Protein AF-A0A328PC46-F1 (afdb_monomer)

Secondary structure (DSSP, 8-state):
-HHHHHHHHHHHHHHHHHHHHHHHHHHHHHHHHHHHHHHHHHHHHHHHHHHHHHHHHHHHHH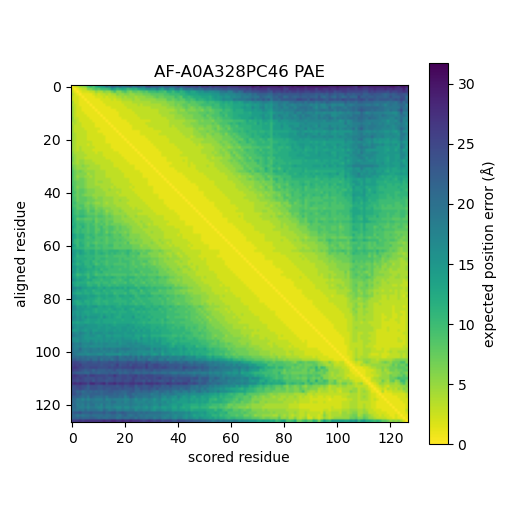HHHHHHHHHHHHHHHHHHHHHHHHHHHHHHHHHHHHHHHHHH--HHHHHTTPPPHHHHHHHHHH-

Radius of gyration: 49.33 Å; Cα contacts (8 Å, |Δi|>4): 16; chains: 1; bounding box: 85×18×140 Å

Solvent-accessible surface area (backbone atoms only — not comparable to full-atom values): 6969 Å² total; per-residue (Å²): 115,67,67,62,56,52,51,52,52,51,52,50,54,48,54,53,50,52,53,52,49,52,55,50,52,52,52,52,49,52,53,50,53,53,52,52,53,53,51,52,49,50,51,52,51,52,52,53,50,52,53,50,52,52,54,53,50,53,55,51,49,54,52,50,53,54,50,51,54,50,49,53,53,50,53,52,51,50,52,54,50,47,50,54,49,52,53,52,49,54,52,48,55,49,50,54,49,34,52,50,48,64,72,71,53,54,71,67,44,62,75,70,66,60,77,55,69,56,52,55,48,48,48,72,74,77,106

Foldseek 3Di:
DVVVVVVVVVVVVVVVVVVVVVVVVVVVVVVVVVVVVVVVVVVVVVVVVVVVVVVVVVVVVVVVVVVVVVVVVVVVVVVVVVVVVVVVVVLVVLVVVQVVCVVVDDPVCVVVVPHDPSVVVSVVPPD

pLDDT: mean 94.76, std 5.75, range [62.5, 98.56]

Structure (mmCIF, N/CA/C/O backbone):
data_AF-A0A328PC46-F1
#
_entry.id   AF-A0A328PC46-F1
#
loop_
_atom_site.group_PDB
_atom_site.id
_atom_site.type_symbol
_atom_site.label_atom_id
_atom_site.label_alt_id
_atom_site.label_comp_id
_atom_site.label_asym_id
_atom_site.label_entity_id
_atom_site.label_seq_id
_atom_site.pdbx_PDB_ins_code
_atom_site.Cartn_x
_atom_site.Cartn_y
_atom_site.Cartn_z
_atom_site.occupancy
_atom_site.B_iso_or_equiv
_atom_site.auth_seq_id
_atom_site.auth_comp_id
_atom_site.auth_asym_id
_atom_site.auth_atom_id
_atom_site.pdbx_PDB_model_num
ATOM 1 N N . MET A 1 1 ? -38.974 2.317 80.027 1.00 62.50 1 MET A N 1
ATOM 2 C CA . MET A 1 1 ? -39.397 3.283 78.983 1.00 62.50 1 MET A CA 1
ATOM 3 C C . MET A 1 1 ? -38.269 3.499 77.970 1.00 62.50 1 MET A C 1
ATOM 5 O O . MET A 1 1 ? -38.532 3.397 76.780 1.00 62.50 1 MET A O 1
ATOM 9 N N . GLU A 1 2 ? -37.018 3.632 78.426 1.00 78.00 2 GLU A N 1
ATOM 10 C CA . GLU A 1 2 ? -35.811 3.796 77.586 1.00 78.00 2 GLU A CA 1
ATOM 11 C C . GLU A 1 2 ? -35.556 2.685 76.549 1.00 78.00 2 GLU A C 1
ATOM 13 O O . GLU A 1 2 ? -35.167 2.971 75.421 1.00 78.00 2 GLU A O 1
ATOM 18 N N . GLU A 1 3 ? -35.795 1.412 76.878 1.00 85.50 3 GLU A N 1
ATOM 19 C CA . GLU A 1 3 ? -35.537 0.301 75.942 1.00 85.50 3 GLU A CA 1
ATOM 20 C C . GLU A 1 3 ? -36.437 0.350 74.699 1.00 85.50 3 GLU A C 1
ATOM 22 O O . GLU A 1 3 ? -35.982 0.063 73.592 1.00 85.50 3 GLU A O 1
ATOM 27 N N . LYS A 1 4 ? -37.699 0.779 74.855 1.00 90.12 4 LYS A N 1
ATOM 28 C CA . LYS A 1 4 ? -38.633 0.954 73.732 1.00 90.12 4 LYS A CA 1
ATOM 29 C C . LYS A 1 4 ? -38.195 2.086 72.803 1.00 90.12 4 LYS A C 1
ATOM 31 O O . LYS A 1 4 ? -38.238 1.910 71.589 1.00 90.12 4 LYS A O 1
ATOM 36 N N . GLU A 1 5 ? -37.738 3.211 73.349 1.00 91.44 5 GLU A N 1
ATOM 37 C CA . GLU A 1 5 ? -37.193 4.314 72.543 1.00 91.44 5 GLU A CA 1
ATOM 38 C C . GLU A 1 5 ? -35.916 3.908 71.806 1.00 91.44 5 GLU A C 1
ATOM 40 O O . GLU A 1 5 ? -35.721 4.272 70.647 1.00 91.44 5 GLU A O 1
ATOM 45 N N . LYS A 1 6 ? -35.054 3.115 72.451 1.00 92.94 6 LYS A N 1
ATOM 46 C CA . LYS A 1 6 ? -33.823 2.604 71.840 1.00 92.94 6 LYS A CA 1
ATOM 47 C C . LYS A 1 6 ? -34.124 1.645 70.684 1.00 92.94 6 LYS A C 1
ATOM 49 O O . LYS A 1 6 ? -33.495 1.748 69.634 1.00 92.94 6 LYS A O 1
ATOM 54 N N . ILE A 1 7 ? -35.122 0.771 70.842 1.00 94.38 7 ILE A N 1
ATOM 55 C CA . ILE A 1 7 ? -35.619 -0.106 69.770 1.00 94.38 7 ILE A CA 1
ATOM 56 C C . ILE A 1 7 ? -36.168 0.715 68.597 1.00 94.38 7 ILE A C 1
ATOM 58 O O . ILE A 1 7 ? -35.864 0.404 67.447 1.00 94.38 7 ILE A O 1
ATOM 62 N N . GLU A 1 8 ? -36.950 1.760 68.864 1.00 95.00 8 GLU A N 1
ATOM 63 C CA . GLU A 1 8 ? -37.543 2.579 67.801 1.00 95.00 8 GLU A CA 1
ATOM 64 C C . GLU A 1 8 ? -36.483 3.382 67.032 1.00 95.00 8 GLU A C 1
ATOM 66 O O . GLU A 1 8 ? -36.519 3.436 65.803 1.00 95.00 8 GLU A O 1
ATOM 71 N N . LYS A 1 9 ? -35.468 3.916 67.727 1.00 95.31 9 LYS A N 1
ATOM 72 C CA . LYS A 1 9 ? -34.301 4.543 67.082 1.00 95.31 9 LYS A CA 1
ATOM 73 C C . LYS A 1 9 ? -33.564 3.569 66.165 1.00 95.31 9 LYS A C 1
ATOM 75 O O . LYS A 1 9 ? -33.326 3.895 65.007 1.00 95.31 9 LYS A O 1
ATOM 80 N N . LEU A 1 10 ? -33.274 2.359 66.647 1.00 96.12 10 LEU A N 1
ATOM 81 C CA . LEU A 1 10 ? -32.604 1.330 65.845 1.00 96.12 10 LEU A CA 1
ATOM 82 C C . LEU A 1 10 ? -33.432 0.918 64.620 1.00 96.12 10 LEU A C 1
ATOM 84 O O . LEU A 1 10 ? -32.875 0.742 63.541 1.00 96.12 10 LEU A O 1
ATOM 88 N N . LYS A 1 11 ? -34.761 0.810 64.746 1.00 95.69 11 LYS A N 1
ATOM 89 C CA . LYS A 1 11 ? -35.646 0.544 63.599 1.00 95.69 11 LYS A CA 1
ATOM 90 C C . LYS A 1 11 ? -35.583 1.649 62.548 1.00 95.69 11 LYS A C 1
ATOM 92 O O . LYS A 1 11 ? -35.582 1.345 61.357 1.00 95.69 11 LYS A O 1
ATOM 97 N N . ASN A 1 12 ? -35.533 2.909 62.972 1.00 96.12 12 ASN A N 1
ATOM 98 C CA . ASN A 1 12 ? -35.415 4.036 62.051 1.00 96.12 12 ASN A CA 1
ATOM 99 C C . ASN A 1 12 ? -34.053 4.050 61.349 1.00 96.12 12 ASN A C 1
ATOM 101 O O . ASN A 1 12 ? -34.016 4.176 60.129 1.00 96.12 12 ASN A O 1
ATOM 105 N N . GLU A 1 13 ? -32.959 3.806 62.076 1.00 97.06 13 GLU A N 1
ATOM 106 C CA . GLU A 1 13 ? -31.627 3.670 61.471 1.00 97.06 13 GLU A CA 1
ATOM 107 C C . GLU A 1 13 ? -31.557 2.516 60.463 1.00 97.06 13 GLU A C 1
ATOM 109 O O . GLU A 1 13 ? -30.946 2.662 59.405 1.00 97.06 13 GLU A O 1
ATOM 114 N N . ILE A 1 14 ? -32.184 1.373 60.765 1.00 97.06 14 ILE A N 1
ATOM 115 C CA . ILE A 1 14 ? -32.272 0.241 59.831 1.00 97.06 14 ILE A CA 1
ATOM 116 C C . ILE A 1 14 ? -33.014 0.667 58.563 1.00 97.06 14 ILE A C 1
ATOM 118 O O . ILE A 1 14 ? -32.476 0.510 57.473 1.00 97.06 14 ILE A O 1
ATOM 122 N N . ARG A 1 15 ? -34.187 1.301 58.691 1.00 96.94 15 ARG A N 1
ATOM 123 C CA . ARG A 1 15 ? -34.961 1.784 57.533 1.00 96.94 15 ARG A CA 1
ATOM 124 C C . ARG A 1 15 ? -34.189 2.783 56.674 1.00 96.94 15 ARG A C 1
ATOM 126 O O . ARG A 1 15 ? -34.304 2.752 55.452 1.00 96.94 15 ARG A O 1
ATOM 133 N N . GLU A 1 16 ? -33.433 3.690 57.285 1.00 97.50 16 GLU A N 1
ATOM 134 C CA . GLU A 1 16 ? -32.594 4.641 56.549 1.00 97.50 16 GLU A CA 1
ATOM 135 C C . GLU A 1 16 ? -31.444 3.942 55.819 1.00 97.50 16 GLU A C 1
ATOM 137 O O . GLU A 1 16 ? -31.160 4.258 54.661 1.00 97.50 16 GLU A O 1
ATOM 142 N N . LYS A 1 17 ? -30.801 2.966 56.470 1.00 97.62 17 LYS A N 1
ATOM 143 C CA . LYS A 1 17 ? -29.749 2.155 55.850 1.00 97.62 17 LYS A CA 1
ATOM 144 C C . LYS A 1 17 ? -30.288 1.313 54.696 1.00 97.62 17 LYS A C 1
ATOM 146 O O . LYS A 1 17 ? -29.639 1.285 53.656 1.00 97.62 17 LYS A O 1
ATOM 151 N N . ASP A 1 18 ? -31.464 0.707 54.837 1.00 97.88 18 ASP A N 1
ATOM 152 C CA . ASP A 1 18 ? -32.102 -0.092 53.784 1.00 97.88 18 ASP A CA 1
ATOM 153 C C . ASP A 1 18 ? -32.399 0.759 52.543 1.00 97.88 18 ASP A C 1
ATOM 155 O O . ASP A 1 18 ? -31.986 0.402 51.441 1.00 97.88 18 ASP A O 1
ATOM 159 N N . LYS A 1 19 ? -32.982 1.954 52.721 1.00 97.50 19 LYS A N 1
ATOM 160 C CA . LYS A 1 19 ? -33.182 2.909 51.614 1.00 97.50 19 LYS A CA 1
ATOM 161 C C . LYS A 1 19 ? -31.872 3.260 50.914 1.00 97.50 19 LYS A C 1
ATOM 163 O O . LYS A 1 19 ? -31.799 3.312 49.690 1.00 97.50 19 LYS A O 1
ATOM 168 N N . LYS A 1 20 ? -30.808 3.480 51.688 1.00 97.94 20 LYS A N 1
ATOM 169 C CA . LYS A 1 20 ? -29.493 3.800 51.127 1.00 97.94 20 LYS A CA 1
ATOM 170 C C . LYS A 1 20 ? -28.884 2.621 50.369 1.00 97.94 20 LYS A C 1
ATOM 172 O O . LYS A 1 20 ? -28.200 2.834 49.370 1.00 97.94 20 LYS A O 1
ATOM 177 N N . ILE A 1 21 ? -29.129 1.391 50.819 1.00 98.06 21 ILE A N 1
ATOM 178 C CA . ILE A 1 21 ? -28.735 0.175 50.102 1.00 98.06 21 ILE A CA 1
ATOM 179 C C . ILE A 1 21 ? -29.477 0.090 48.765 1.00 98.06 21 ILE A C 1
ATOM 181 O O . ILE A 1 21 ? -28.824 -0.126 47.745 1.00 98.06 21 ILE A O 1
ATOM 185 N N . GLU A 1 22 ? -30.790 0.324 48.740 1.00 98.12 22 G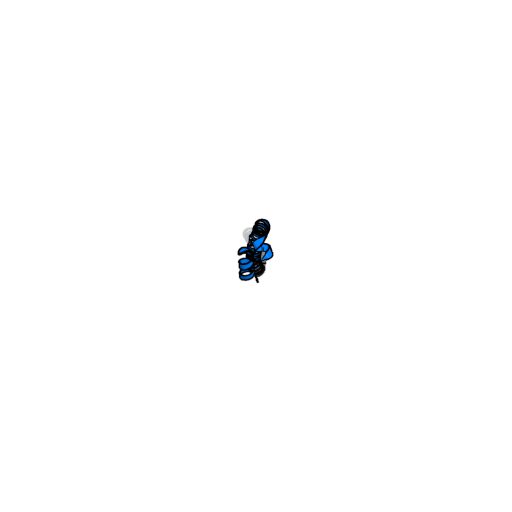LU A N 1
ATOM 186 C CA . GLU A 1 22 ? -31.592 0.328 47.506 1.00 98.12 22 GLU A CA 1
ATOM 187 C C . GLU A 1 22 ? -31.091 1.380 46.501 1.00 98.12 22 GLU A C 1
ATOM 189 O O . GLU A 1 22 ? -30.837 1.064 45.336 1.00 98.12 22 GLU A O 1
ATOM 194 N N . GLU A 1 23 ? -30.840 2.613 46.954 1.00 98.19 23 GLU A N 1
ATOM 195 C CA . GLU A 1 23 ? -30.276 3.677 46.111 1.00 98.19 23 GLU A CA 1
ATOM 196 C C . GLU A 1 23 ? -28.908 3.297 45.523 1.00 98.19 23 GLU A C 1
ATOM 198 O O . GLU A 1 23 ? -28.617 3.561 44.351 1.00 98.19 23 GLU A O 1
ATOM 203 N N . LEU A 1 24 ? -28.039 2.681 46.331 1.00 98.12 24 LEU A N 1
ATOM 204 C CA . LEU A 1 24 ? -26.725 2.228 45.877 1.00 98.12 24 LEU A CA 1
ATOM 205 C C . LEU A 1 24 ? -26.838 1.076 44.874 1.00 98.12 24 LEU A C 1
ATOM 207 O O . LEU A 1 24 ? -26.087 1.051 43.899 1.00 98.12 24 LEU A O 1
ATOM 211 N N . GLN A 1 25 ? -27.778 0.150 45.069 1.00 98.00 25 GLN A N 1
ATOM 212 C CA . GLN A 1 25 ? -28.041 -0.945 44.134 1.00 98.00 25 GLN A CA 1
ATOM 213 C C . GLN A 1 25 ? -28.554 -0.437 42.782 1.00 98.00 25 GLN A C 1
ATOM 215 O O . GLN A 1 25 ? -28.111 -0.929 41.738 1.00 98.00 25 GLN A O 1
ATOM 220 N N . MET A 1 26 ? -29.423 0.579 42.784 1.00 97.88 26 MET A N 1
ATOM 221 C CA . MET A 1 26 ? -29.869 1.243 41.557 1.00 97.88 26 MET A CA 1
ATOM 222 C C . MET A 1 26 ? -28.694 1.870 40.804 1.00 97.88 26 MET A C 1
ATOM 224 O O . MET A 1 26 ? -28.458 1.526 39.646 1.00 97.88 26 MET A O 1
ATOM 228 N N . LYS A 1 27 ? -27.884 2.699 41.478 1.00 98.12 27 LYS A N 1
ATOM 229 C CA . LYS A 1 27 ? -26.696 3.326 40.867 1.00 98.12 27 LYS A CA 1
ATOM 230 C C . LYS A 1 27 ? -25.712 2.293 40.324 1.00 98.12 27 LYS A C 1
ATOM 232 O O . LYS A 1 27 ? -25.137 2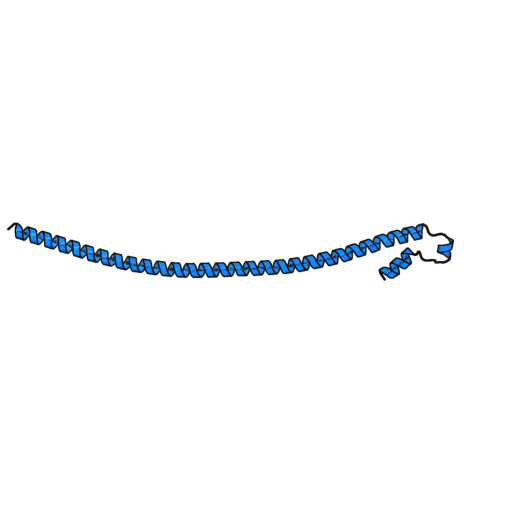.468 39.254 1.00 98.12 27 LYS A O 1
ATOM 237 N N . LEU A 1 28 ? -25.515 1.192 41.048 1.00 98.00 28 LEU A N 1
ATOM 238 C CA . LEU A 1 28 ? -24.633 0.111 40.615 1.00 98.00 28 LEU A CA 1
ATOM 239 C C . LEU A 1 28 ? -25.157 -0.586 39.352 1.00 98.00 28 LEU A C 1
ATOM 241 O O . LEU A 1 28 ? -24.362 -0.981 38.499 1.00 98.00 28 LEU A O 1
ATOM 245 N N . SER A 1 29 ? -26.476 -0.711 39.212 1.00 97.69 29 SER A N 1
ATOM 246 C CA . SER A 1 29 ? -27.112 -1.263 38.011 1.00 97.69 29 SER A CA 1
ATOM 247 C C . SER A 1 29 ? -26.970 -0.321 36.813 1.00 97.69 29 SER A C 1
ATOM 249 O O . SER A 1 29 ? -26.583 -0.767 35.734 1.00 97.69 29 SER A O 1
ATOM 251 N N . GLU A 1 30 ? -27.169 0.983 37.013 1.00 97.88 30 GLU A N 1
ATOM 252 C CA . GLU A 1 30 ? -26.939 2.006 35.982 1.00 97.88 30 GLU A CA 1
ATOM 253 C C . GLU A 1 30 ? -25.482 2.017 35.502 1.00 97.88 30 GLU A C 1
ATOM 255 O O . GLU A 1 30 ? -25.210 1.990 34.300 1.00 97.88 30 GLU A O 1
ATOM 260 N N . TYR A 1 31 ? -24.520 1.992 36.431 1.00 98.06 31 TYR A N 1
ATOM 261 C CA . TYR A 1 31 ? -23.101 1.965 36.075 1.00 98.06 31 TYR A CA 1
ATOM 262 C C . TYR A 1 31 ? -22.700 0.692 35.333 1.00 98.06 31 TYR A C 1
ATOM 264 O O . TYR A 1 31 ? -21.881 0.768 34.418 1.00 98.06 31 TYR A O 1
ATOM 272 N N . LYS A 1 32 ? -23.282 -0.465 35.673 1.00 97.81 32 LYS A N 1
ATOM 273 C CA . LYS A 1 32 ? -23.079 -1.699 34.900 1.00 97.81 32 LYS A CA 1
ATOM 274 C C . LYS A 1 32 ? -23.569 -1.543 33.461 1.00 97.81 32 LYS A C 1
ATOM 276 O O . LYS A 1 32 ? -22.802 -1.834 32.548 1.00 97.81 32 LYS A O 1
ATOM 281 N N . GLY A 1 33 ? -24.775 -1.004 33.263 1.00 98.06 33 GLY A N 1
ATOM 282 C CA . GLY A 1 33 ? -25.313 -0.738 31.925 1.00 98.06 33 GLY A CA 1
ATOM 283 C C . GLY A 1 33 ? -24.394 0.167 31.103 1.00 98.06 33 GLY A C 1
ATOM 284 O O . GLY A 1 33 ? -24.014 -0.173 29.984 1.00 98.06 33 GLY A O 1
ATOM 285 N N . ARG A 1 34 ? -23.919 1.263 31.704 1.00 98.06 34 ARG A N 1
ATOM 286 C CA . ARG A 1 34 ? -22.993 2.189 31.038 1.00 98.06 34 ARG A CA 1
ATOM 287 C C . ARG A 1 34 ? -21.643 1.551 30.698 1.00 98.06 34 ARG A C 1
ATOM 289 O O . ARG A 1 34 ? -21.055 1.865 29.667 1.00 98.06 34 ARG A O 1
ATOM 296 N N . ILE A 1 35 ? -21.131 0.659 31.548 1.00 98.25 35 ILE A N 1
ATOM 297 C CA . ILE A 1 35 ? -19.903 -0.098 31.260 1.00 98.25 35 ILE A CA 1
ATOM 298 C C . ILE A 1 35 ? -20.097 -0.999 30.038 1.00 98.25 35 ILE A C 1
ATOM 300 O O . ILE A 1 35 ? -19.194 -1.085 29.203 1.00 98.25 35 ILE A O 1
ATOM 304 N N . ASP A 1 36 ? -21.247 -1.658 29.920 1.00 98.25 36 ASP A N 1
ATOM 305 C CA . ASP A 1 36 ? -21.531 -2.537 28.788 1.00 98.25 36 ASP A CA 1
ATOM 306 C C . ASP A 1 36 ? -21.699 -1.746 27.482 1.00 98.25 36 ASP A C 1
ATOM 308 O O . ASP A 1 36 ? -21.112 -2.122 26.465 1.00 98.25 36 ASP A O 1
ATOM 312 N N . GLU A 1 37 ? -22.364 -0.589 27.519 1.00 98.31 37 GLU A N 1
ATOM 313 C CA . GLU A 1 37 ? -22.434 0.339 26.380 1.00 98.31 37 GLU A CA 1
ATOM 314 C C . GLU A 1 37 ? -21.041 0.789 25.917 1.00 98.31 37 GLU A C 1
ATOM 316 O O . GLU A 1 37 ? -20.704 0.673 24.736 1.00 98.31 37 GLU A O 1
ATOM 321 N N . LEU A 1 38 ? -20.191 1.229 26.852 1.00 98.50 38 LEU A N 1
ATOM 322 C CA . LEU A 1 38 ? -18.819 1.653 26.551 1.00 98.50 38 LEU A CA 1
ATOM 323 C C . LEU A 1 38 ? -17.969 0.508 25.984 1.00 98.50 38 LEU A C 1
ATOM 325 O O . LEU A 1 38 ? -17.115 0.727 25.119 1.00 98.50 38 LEU A O 1
ATOM 329 N N . ARG A 1 39 ? -18.181 -0.729 26.447 1.00 98.38 39 ARG A N 1
ATOM 330 C CA . ARG A 1 39 ? -17.502 -1.912 25.895 1.00 98.38 39 ARG A CA 1
ATOM 331 C C . ARG A 1 39 ? -17.908 -2.163 24.450 1.00 98.38 39 ARG A C 1
ATOM 333 O O . ARG A 1 39 ? -17.036 -2.450 23.627 1.00 98.38 39 ARG A O 1
ATOM 340 N N . GLU A 1 40 ? -19.192 -2.048 24.132 1.00 98.25 40 GLU A N 1
ATOM 341 C CA . GLU A 1 40 ? -19.682 -2.218 22.764 1.00 98.25 40 GLU A CA 1
ATOM 342 C C . GLU A 1 40 ? -19.216 -1.090 21.841 1.00 98.25 40 GLU A C 1
ATOM 344 O O . GLU A 1 40 ? -18.768 -1.352 20.720 1.00 98.25 40 GLU A O 1
ATOM 349 N N . GLU A 1 41 ? -19.212 0.154 22.317 1.00 98.38 41 GLU A N 1
ATOM 350 C CA . GLU A 1 41 ? -18.654 1.280 21.569 1.00 98.38 41 GLU A CA 1
ATOM 351 C C . GLU A 1 41 ? -17.161 1.071 21.278 1.00 98.38 41 GLU A C 1
ATOM 353 O O . GLU A 1 41 ? -16.732 1.184 20.126 1.00 98.38 41 GLU A O 1
ATOM 358 N N . LYS A 1 42 ? -16.378 0.651 22.280 1.00 98.31 42 LYS A N 1
ATOM 359 C CA . LYS A 1 42 ? -14.957 0.320 22.103 1.00 98.31 42 LYS A CA 1
ATOM 360 C C . LYS A 1 42 ? -14.750 -0.770 21.048 1.00 98.31 42 LYS A C 1
ATOM 362 O O . LYS A 1 42 ? -13.864 -0.639 20.204 1.00 98.31 42 LYS A O 1
ATOM 367 N N . LYS A 1 43 ? -15.558 -1.838 21.059 1.00 98.38 43 LYS A N 1
ATOM 368 C CA . LYS A 1 43 ? -15.488 -2.899 20.036 1.00 98.38 43 LYS A CA 1
ATOM 369 C C . LYS A 1 43 ? -15.772 -2.350 18.636 1.00 98.38 43 LYS A C 1
ATOM 371 O O . LYS A 1 43 ? -15.035 -2.665 17.702 1.00 98.38 43 LYS A O 1
ATOM 376 N N . ARG A 1 44 ? -16.805 -1.512 18.486 1.00 98.44 44 ARG A N 1
ATOM 377 C CA . ARG A 1 44 ? -17.157 -0.881 17.202 1.00 98.44 44 ARG A CA 1
ATOM 378 C C . ARG A 1 44 ? -16.043 0.031 16.696 1.00 98.44 44 ARG A C 1
ATOM 380 O O . 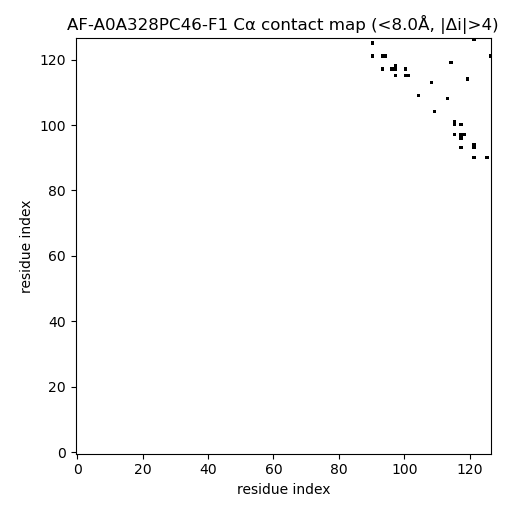ARG A 1 44 ? -15.689 -0.048 15.522 1.00 98.44 44 ARG A O 1
ATOM 387 N N . LEU A 1 45 ? -15.473 0.859 17.570 1.00 98.50 45 LEU A N 1
ATOM 388 C CA . LEU A 1 45 ? -14.363 1.748 17.227 1.00 98.50 45 LEU A CA 1
ATOM 389 C C . LEU A 1 45 ? -13.120 0.964 16.801 1.00 98.50 45 LEU A C 1
ATOM 391 O O . LEU A 1 45 ? -12.546 1.279 15.763 1.00 98.50 45 LEU A O 1
ATOM 395 N N . ASN A 1 46 ? -12.761 -0.101 17.522 1.00 98.31 46 ASN A N 1
ATOM 396 C CA . ASN A 1 46 ? -11.646 -0.971 17.140 1.00 98.31 46 ASN A CA 1
ATOM 397 C C . ASN A 1 46 ? -11.857 -1.615 15.765 1.00 98.31 46 ASN A C 1
ATOM 399 O O . ASN A 1 46 ? -10.928 -1.678 14.966 1.00 98.31 46 ASN A O 1
ATOM 403 N N . LYS A 1 47 ? -13.081 -2.060 15.454 1.00 98.25 47 LYS A N 1
ATOM 404 C CA . LYS A 1 47 ? -13.390 -2.617 14.132 1.00 98.25 47 LYS A CA 1
ATOM 405 C C . LYS A 1 47 ? -13.193 -1.577 13.023 1.00 98.25 47 LYS A C 1
ATOM 407 O O . LYS A 1 47 ? -12.527 -1.869 12.036 1.00 98.25 47 LYS A O 1
ATOM 412 N N . ARG A 1 48 ? -13.708 -0.357 13.215 1.00 98.19 48 ARG A N 1
ATOM 413 C CA . ARG A 1 48 ? -13.539 0.746 12.249 1.00 98.19 48 ARG A CA 1
ATOM 414 C C . ARG A 1 48 ? -12.074 1.144 12.089 1.00 98.19 48 ARG A C 1
ATOM 416 O O . ARG A 1 48 ? -11.647 1.426 10.977 1.00 98.19 48 ARG A O 1
ATOM 423 N N . LEU A 1 49 ? -11.305 1.154 13.178 1.00 98.19 49 LEU A N 1
ATOM 424 C CA . LEU A 1 49 ? -9.870 1.430 13.132 1.00 98.19 49 LEU A CA 1
ATOM 425 C C . LEU A 1 49 ? -9.148 0.409 12.246 1.00 98.19 49 LEU A C 1
ATOM 427 O O . LEU A 1 49 ? -8.441 0.807 11.326 1.00 98.19 49 LEU A O 1
ATOM 431 N N . ASN A 1 50 ? -9.408 -0.884 12.456 1.00 98.06 50 ASN A N 1
ATOM 432 C CA . ASN A 1 50 ? -8.823 -1.947 11.639 1.00 98.06 50 ASN A CA 1
ATOM 433 C C . ASN A 1 50 ? -9.221 -1.816 10.157 1.00 98.06 50 ASN A C 1
ATOM 435 O O . ASN A 1 50 ? -8.377 -1.958 9.277 1.00 98.06 50 ASN A O 1
ATOM 439 N N . GLU A 1 51 ? -10.489 -1.508 9.864 1.00 98.12 51 GLU A N 1
ATOM 440 C CA . GLU A 1 51 ? -10.961 -1.275 8.490 1.00 98.12 51 GLU A CA 1
ATOM 441 C C . GLU A 1 51 ? -10.221 -0.103 7.822 1.00 98.12 51 GLU A C 1
ATOM 443 O O . GLU A 1 51 ? -9.789 -0.210 6.671 1.00 98.12 51 GLU A O 1
ATOM 448 N N . PHE A 1 52 ? -10.016 1.003 8.545 1.00 98.31 52 PHE A N 1
ATOM 449 C CA . PHE A 1 52 ? -9.259 2.146 8.034 1.00 98.31 52 PHE A CA 1
ATOM 450 C C . PHE A 1 52 ? -7.776 1.838 7.828 1.00 98.31 52 PHE A C 1
ATOM 452 O O . PHE A 1 52 ? -7.185 2.323 6.862 1.00 98.31 52 PHE A O 1
ATOM 459 N N . GLU A 1 53 ? -7.163 1.043 8.704 1.00 98.06 53 GLU A N 1
ATOM 460 C CA . GLU A 1 53 ? -5.773 0.613 8.540 1.00 98.06 53 GLU A CA 1
ATOM 461 C C . GLU A 1 53 ? -5.592 -0.245 7.288 1.00 98.06 53 GLU A C 1
ATOM 463 O O . GLU A 1 53 ? -4.686 0.029 6.498 1.00 98.06 53 GLU A O 1
ATOM 468 N N . VAL A 1 54 ? -6.491 -1.206 7.054 1.00 98.00 54 VAL A N 1
ATOM 469 C CA . VAL A 1 54 ? -6.490 -2.034 5.838 1.00 98.00 54 VAL A CA 1
ATOM 470 C C . VAL A 1 54 ? -6.650 -1.162 4.593 1.00 98.00 54 VAL A C 1
ATOM 472 O O . VAL A 1 54 ? -5.811 -1.219 3.696 1.00 98.00 54 VAL A O 1
ATOM 475 N N . LEU A 1 55 ? -7.646 -0.270 4.565 1.00 98.31 55 LEU A N 1
ATOM 476 C CA . LEU A 1 55 ? -7.869 0.622 3.422 1.00 98.31 55 LEU A CA 1
ATOM 477 C C . LEU A 1 55 ? -6.653 1.518 3.140 1.00 98.31 55 LEU A C 1
ATOM 479 O O . LEU A 1 55 ? -6.279 1.750 1.988 1.00 98.31 55 LEU A O 1
ATOM 483 N N . ARG A 1 56 ? -6.012 2.029 4.195 1.00 97.88 56 ARG A N 1
ATOM 484 C CA . ARG A 1 56 ? -4.804 2.850 4.075 1.00 97.88 56 ARG A CA 1
ATOM 485 C C . ARG A 1 56 ? -3.637 2.053 3.493 1.00 97.88 56 ARG A C 1
ATOM 487 O O . ARG A 1 56 ? -2.877 2.610 2.699 1.00 97.88 56 ARG A O 1
ATOM 494 N N . LEU A 1 57 ? -3.466 0.795 3.898 1.00 98.06 57 LEU A N 1
ATOM 495 C CA . LEU A 1 57 ? -2.431 -0.085 3.353 1.00 98.06 57 LEU A CA 1
ATOM 496 C C . LEU A 1 57 ? -2.696 -0.408 1.880 1.00 98.06 57 LEU A C 1
ATOM 498 O O . LEU A 1 57 ? -1.775 -0.282 1.077 1.00 98.06 57 LEU A O 1
ATOM 502 N N . ASP A 1 58 ? -3.942 -0.693 1.507 1.00 98.25 58 ASP A N 1
ATOM 503 C CA . ASP A 1 58 ? -4.325 -0.966 0.117 1.00 98.25 58 ASP A CA 1
ATOM 504 C C . ASP A 1 58 ? -4.045 0.223 -0.811 1.00 98.25 58 ASP A C 1
ATOM 506 O O . ASP A 1 58 ? -3.503 0.057 -1.905 1.00 98.25 58 ASP A O 1
ATOM 510 N N . LEU A 1 59 ? -4.365 1.446 -0.375 1.00 97.94 59 LEU A N 1
ATOM 511 C CA . LEU A 1 59 ? -4.059 2.657 -1.145 1.00 97.94 59 LEU A CA 1
ATOM 512 C C . LEU A 1 59 ? -2.550 2.857 -1.321 1.00 97.94 59 LEU A C 1
ATOM 514 O O . LEU A 1 59 ? -2.091 3.200 -2.411 1.00 97.94 59 LEU A O 1
ATOM 518 N N . LYS A 1 60 ? -1.765 2.617 -0.265 1.00 98.25 60 LYS A N 1
ATOM 519 C CA . LYS A 1 60 ? -0.301 2.683 -0.350 1.00 98.25 60 LYS A CA 1
ATOM 520 C C . LYS A 1 60 ? 0.258 1.623 -1.297 1.00 98.25 60 LYS A C 1
ATOM 522 O O . LYS A 1 60 ? 1.141 1.949 -2.083 1.00 98.25 60 LYS A O 1
ATOM 527 N N . LEU A 1 61 ? -0.263 0.397 -1.249 1.00 98.31 61 LEU A N 1
ATOM 528 C CA . LEU A 1 61 ? 0.154 -0.694 -2.127 1.00 98.31 61 LEU A CA 1
ATOM 529 C C . LEU A 1 61 ? -0.100 -0.346 -3.598 1.00 98.31 61 LEU A C 1
ATOM 531 O O . LEU A 1 61 ? 0.808 -0.462 -4.416 1.00 98.31 61 LEU A O 1
ATOM 535 N N . LYS A 1 62 ? -1.298 0.161 -3.920 1.00 98.12 62 LYS A N 1
ATOM 536 C CA . LYS A 1 62 ? -1.636 0.614 -5.279 1.00 98.12 62 LYS A CA 1
ATOM 537 C C . LYS A 1 62 ? -0.695 1.711 -5.775 1.00 98.12 62 LYS A C 1
ATOM 539 O O . LYS A 1 62 ? -0.243 1.662 -6.916 1.00 98.12 62 LYS A O 1
ATOM 544 N N . ASN A 1 63 ? -0.370 2.679 -4.918 1.00 98.00 63 ASN A N 1
ATOM 545 C CA . ASN A 1 63 ? 0.572 3.741 -5.271 1.00 98.00 63 ASN A CA 1
ATOM 546 C C . ASN A 1 63 ? 1.979 3.188 -5.538 1.00 98.00 63 ASN A C 1
ATOM 548 O O . ASN A 1 63 ? 2.611 3.598 -6.506 1.00 98.00 63 ASN A O 1
ATOM 552 N N . ILE A 1 64 ? 2.456 2.247 -4.716 1.00 98.31 64 ILE A N 1
ATOM 553 C CA . ILE A 1 64 ? 3.758 1.593 -4.918 1.00 98.31 64 ILE A CA 1
ATOM 554 C C . ILE A 1 64 ? 3.782 0.852 -6.257 1.00 98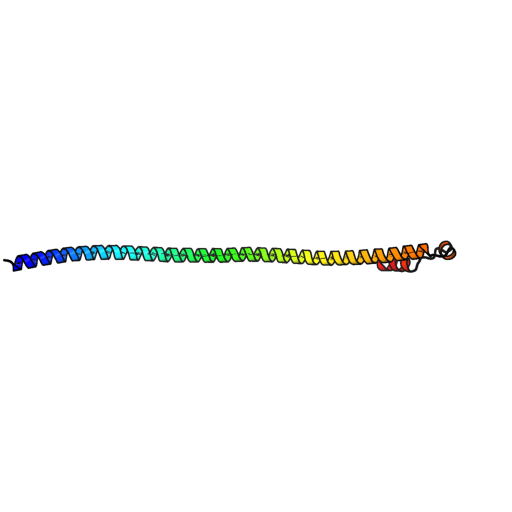.31 64 ILE A C 1
ATOM 556 O O . ILE A 1 64 ? 4.702 1.071 -7.037 1.00 98.31 64 ILE A O 1
ATOM 560 N N . GLN A 1 65 ? 2.753 0.059 -6.563 1.00 98.12 65 GLN A N 1
ATOM 561 C CA . GLN A 1 65 ? 2.657 -0.671 -7.833 1.00 98.12 65 GLN A CA 1
ATOM 562 C C . GLN A 1 65 ? 2.697 0.273 -9.043 1.00 98.12 65 GLN A C 1
ATOM 564 O O . GLN A 1 65 ? 3.457 0.051 -9.981 1.00 98.12 65 GLN A O 1
ATOM 569 N N . SER A 1 66 ? 1.944 1.378 -8.999 1.00 98.19 66 SER A N 1
ATOM 570 C CA . SER A 1 66 ? 1.966 2.377 -10.075 1.00 98.19 66 SER A CA 1
ATOM 571 C C . SER A 1 66 ? 3.347 3.017 -10.253 1.00 98.19 66 SER A C 1
ATOM 573 O O . SER A 1 66 ? 3.768 3.262 -11.384 1.00 98.19 66 SER A O 1
ATOM 575 N N . LEU A 1 67 ? 4.049 3.304 -9.153 1.00 98.50 67 LEU A N 1
ATOM 576 C CA . LEU A 1 67 ? 5.401 3.865 -9.196 1.00 98.50 67 LEU A CA 1
ATOM 577 C C . LEU A 1 67 ? 6.422 2.850 -9.726 1.00 98.50 67 LEU A C 1
ATOM 579 O O . LEU A 1 67 ? 7.330 3.227 -10.465 1.00 98.50 67 LEU A O 1
ATOM 583 N N . GLU A 1 68 ? 6.284 1.571 -9.378 1.00 98.38 68 GLU A N 1
ATOM 584 C CA . GLU A 1 68 ? 7.124 0.495 -9.911 1.00 98.38 68 GLU A CA 1
ATOM 585 C C . GLU A 1 68 ? 6.942 0.337 -11.424 1.00 98.38 68 GLU A C 1
ATOM 587 O O . GLU A 1 68 ? 7.934 0.277 -12.157 1.00 98.38 68 GLU A O 1
ATOM 592 N N . ASP A 1 69 ? 5.699 0.353 -11.907 1.00 98.38 69 ASP A N 1
ATOM 593 C CA . ASP A 1 69 ? 5.385 0.297 -13.336 1.00 98.38 69 ASP A CA 1
ATOM 594 C C . ASP A 1 69 ? 5.982 1.485 -14.099 1.00 98.38 69 ASP A C 1
ATOM 596 O O . ASP A 1 69 ? 6.601 1.315 -15.156 1.00 98.38 69 ASP A O 1
ATOM 600 N N . GLU A 1 70 ? 5.839 2.700 -13.564 1.00 98.44 70 GLU A N 1
ATOM 601 C CA . GLU A 1 70 ? 6.423 3.900 -14.161 1.00 98.44 70 GLU A CA 1
ATOM 602 C C . GLU A 1 70 ? 7.956 3.840 -14.171 1.00 98.44 70 GLU A C 1
ATOM 604 O O . GLU A 1 70 ? 8.581 4.098 -15.203 1.00 98.44 70 GLU A O 1
ATOM 609 N N . ASN A 1 71 ? 8.573 3.416 -13.068 1.00 98.38 71 ASN A N 1
ATOM 610 C CA . ASN A 1 71 ? 10.020 3.246 -12.973 1.00 98.38 71 ASN A CA 1
ATOM 611 C C . ASN A 1 71 ? 10.540 2.222 -13.995 1.00 98.38 71 ASN A C 1
ATOM 613 O O . ASN A 1 71 ? 11.541 2.470 -14.667 1.00 98.38 71 ASN A O 1
ATOM 617 N N . ASN A 1 72 ? 9.849 1.094 -14.169 1.00 98.31 72 ASN A N 1
ATOM 618 C CA . ASN A 1 72 ? 10.212 0.082 -15.161 1.00 98.31 72 ASN A CA 1
ATOM 619 C C . ASN A 1 72 ? 10.122 0.630 -16.592 1.00 98.31 72 ASN A C 1
ATOM 621 O O . ASN A 1 72 ? 11.038 0.423 -17.395 1.00 98.31 72 ASN A O 1
ATOM 625 N N . ARG A 1 73 ? 9.074 1.404 -16.902 1.00 98.56 73 ARG A N 1
ATOM 626 C CA . ARG A 1 73 ? 8.944 2.095 -18.196 1.00 98.56 73 ARG A CA 1
ATOM 627 C C . ARG A 1 73 ? 10.078 3.091 -18.423 1.00 98.56 73 ARG A C 1
ATOM 629 O O . ARG A 1 73 ? 10.656 3.118 -19.510 1.00 98.56 73 ARG A O 1
ATOM 636 N N . LEU A 1 74 ? 10.413 3.898 -17.418 1.00 98.56 74 LEU A N 1
ATOM 637 C CA . LEU A 1 74 ? 11.493 4.881 -17.509 1.00 98.56 74 LEU A CA 1
ATOM 638 C C . LEU A 1 74 ? 12.858 4.212 -17.682 1.00 98.56 74 LEU A C 1
ATOM 640 O O . LEU A 1 74 ? 13.619 4.631 -18.551 1.00 98.56 74 LEU A O 1
ATOM 644 N N . LYS A 1 75 ? 13.144 3.137 -16.938 1.00 98.50 75 LYS A N 1
ATOM 645 C CA . LYS A 1 75 ? 14.367 2.336 -17.109 1.00 98.50 75 LYS A CA 1
ATOM 646 C C . LYS A 1 75 ? 14.498 1.807 -18.531 1.00 98.50 75 LYS A C 1
ATOM 648 O O . LYS A 1 75 ? 15.542 1.988 -19.152 1.00 98.50 75 LYS A O 1
ATOM 653 N N . HIS A 1 76 ? 13.431 1.219 -19.070 1.00 98.38 76 HIS A N 1
ATOM 654 C CA . HIS A 1 76 ? 13.436 0.708 -20.438 1.00 98.38 76 HIS A CA 1
ATOM 655 C C . HIS A 1 76 ? 13.685 1.821 -21.468 1.00 98.38 76 HIS A C 1
ATOM 657 O O . HIS A 1 76 ? 14.527 1.683 -22.355 1.00 98.38 76 HIS A O 1
ATOM 663 N N . ARG A 1 77 ? 13.014 2.971 -21.318 1.00 98.38 77 ARG A N 1
ATOM 664 C CA . ARG A 1 77 ? 13.235 4.137 -22.187 1.00 98.38 77 ARG A CA 1
ATOM 665 C C . ARG A 1 77 ? 14.660 4.671 -22.087 1.00 98.38 77 ARG A C 1
ATOM 667 O O . ARG A 1 77 ? 15.232 5.034 -23.113 1.00 98.38 77 ARG A O 1
ATOM 674 N N . ALA A 1 78 ? 15.232 4.711 -20.886 1.00 98.38 78 ALA A N 1
ATOM 675 C CA . ALA A 1 78 ? 16.607 5.143 -20.670 1.00 98.38 78 ALA A CA 1
ATOM 676 C C . ALA A 1 78 ? 17.596 4.202 -21.370 1.00 98.38 78 ALA A C 1
ATOM 678 O O . ALA A 1 78 ? 18.524 4.673 -22.022 1.00 98.38 78 ALA A O 1
ATOM 679 N N . GLU A 1 79 ? 17.362 2.890 -21.310 1.00 98.44 79 GLU A N 1
ATOM 680 C CA . GLU A 1 79 ? 18.185 1.903 -22.010 1.00 98.44 79 GLU A CA 1
ATOM 681 C C . GLU A 1 79 ? 18.112 2.067 -23.535 1.00 98.44 79 GLU A C 1
ATOM 683 O O . GLU A 1 79 ? 19.149 2.110 -24.195 1.00 98.44 79 GLU A O 1
ATOM 688 N N . ILE A 1 80 ? 16.908 2.220 -24.099 1.00 98.31 80 ILE A N 1
ATOM 689 C CA . ILE A 1 80 ? 16.734 2.476 -25.539 1.00 98.31 80 ILE A CA 1
ATOM 690 C C . ILE A 1 80 ? 17.438 3.773 -25.940 1.00 98.31 80 ILE A C 1
ATOM 692 O O . ILE A 1 80 ? 18.192 3.798 -26.908 1.00 98.31 80 ILE A O 1
ATOM 696 N N . THR A 1 81 ? 17.218 4.847 -25.183 1.00 98.12 81 THR A N 1
ATOM 697 C CA . THR A 1 81 ? 17.815 6.157 -25.476 1.00 98.12 81 THR A CA 1
ATOM 698 C C . THR A 1 81 ? 19.336 6.091 -25.423 1.00 98.12 81 THR A C 1
ATOM 700 O O . THR A 1 81 ? 20.000 6.673 -26.275 1.00 98.12 81 THR A O 1
ATOM 703 N N . LYS A 1 82 ? 19.895 5.341 -24.466 1.00 98.44 82 LYS A N 1
ATOM 704 C CA . LYS A 1 82 ? 21.334 5.100 -24.384 1.00 98.44 82 LYS A CA 1
ATOM 705 C C . LYS A 1 82 ? 21.851 4.379 -25.630 1.00 98.44 82 LYS A C 1
ATOM 707 O O . LYS A 1 82 ? 22.810 4.856 -26.219 1.00 98.44 82 LYS A O 1
ATOM 712 N N . LYS A 1 83 ? 21.191 3.300 -26.069 1.00 98.00 83 LYS A 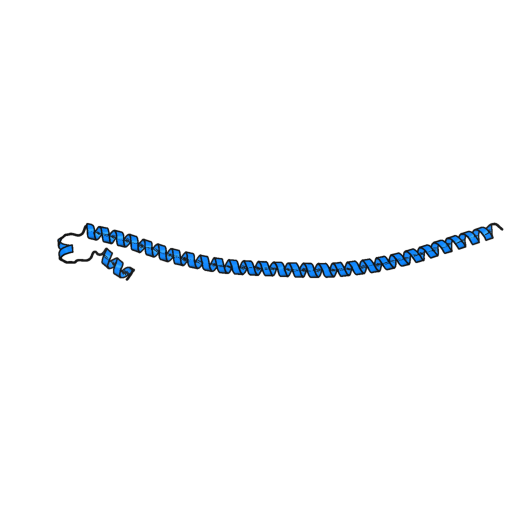N 1
ATOM 713 C CA . LYS A 1 83 ? 21.576 2.573 -27.295 1.00 98.00 83 LYS A CA 1
ATOM 714 C C . LYS A 1 83 ? 21.564 3.486 -28.521 1.00 98.00 83 LYS A C 1
ATOM 716 O O . LYS A 1 83 ? 22.539 3.521 -29.259 1.00 98.00 83 LYS A O 1
ATOM 721 N N . LEU A 1 84 ? 20.508 4.283 -28.688 1.00 97.75 84 LEU A N 1
ATOM 722 C CA . LEU A 1 84 ? 20.411 5.248 -29.788 1.00 97.75 84 LEU A CA 1
ATOM 723 C C . LEU A 1 84 ? 21.508 6.321 -29.725 1.00 97.75 84 LEU A C 1
ATOM 725 O O . LEU A 1 84 ? 22.033 6.725 -30.760 1.00 97.75 84 LEU A O 1
ATOM 729 N N . LEU A 1 85 ? 21.860 6.787 -28.523 1.00 98.12 85 LEU A N 1
ATOM 730 C CA . LEU A 1 85 ? 22.941 7.750 -28.330 1.00 98.12 85 LEU A CA 1
ATOM 731 C C . LEU A 1 85 ? 24.307 7.142 -28.668 1.00 98.12 85 LEU A C 1
ATOM 733 O O . LEU A 1 85 ? 25.114 7.803 -29.318 1.00 98.12 85 LEU A O 1
ATOM 737 N N . ASP A 1 86 ? 24.556 5.903 -28.247 1.00 97.56 86 ASP A N 1
ATOM 738 C CA . ASP A 1 86 ? 25.791 5.180 -28.550 1.00 97.56 86 ASP A CA 1
ATOM 739 C C . ASP A 1 86 ? 25.916 4.934 -30.068 1.00 97.56 86 ASP A C 1
ATOM 741 O O . ASP A 1 86 ? 26.959 5.227 -30.649 1.00 97.56 86 ASP A O 1
ATOM 745 N N . GLU A 1 87 ? 24.833 4.534 -30.747 1.00 96.62 87 GLU A N 1
ATOM 746 C CA . GLU A 1 87 ? 24.794 4.421 -32.215 1.00 96.62 87 GLU A CA 1
ATOM 747 C C . GLU A 1 87 ? 25.033 5.765 -32.919 1.00 96.62 87 GLU A C 1
ATOM 749 O O . GLU A 1 87 ? 25.720 5.828 -33.940 1.00 96.62 87 GLU A O 1
ATOM 754 N N . ALA A 1 88 ? 24.461 6.858 -32.404 1.00 97.00 88 ALA A N 1
ATOM 755 C CA . ALA A 1 88 ? 24.674 8.190 -32.963 1.00 97.00 88 ALA A CA 1
ATOM 756 C C . ALA A 1 88 ? 26.133 8.647 -32.804 1.00 97.00 88 ALA A C 1
ATOM 758 O O . ALA A 1 88 ? 26.683 9.235 -33.734 1.00 97.00 88 ALA A O 1
ATOM 759 N N . ARG A 1 89 ? 26.768 8.348 -31.663 1.00 97.56 89 ARG A N 1
ATOM 760 C CA . ARG A 1 89 ? 28.197 8.608 -31.433 1.00 97.56 89 ARG A CA 1
ATOM 761 C C . ARG A 1 89 ? 29.072 7.808 -32.392 1.00 97.56 89 ARG A C 1
ATOM 763 O O . ARG A 1 89 ? 29.902 8.413 -33.059 1.00 97.56 89 ARG A O 1
ATOM 770 N N . GLU A 1 90 ? 28.808 6.508 -32.551 1.00 95.75 90 GLU A N 1
ATOM 771 C CA . GLU A 1 90 ? 29.522 5.648 -33.511 1.00 95.75 90 GLU A CA 1
ATOM 772 C C . GLU A 1 90 ? 29.413 6.216 -34.940 1.00 95.75 90 GLU A C 1
ATOM 774 O O . GLU A 1 90 ? 30.407 6.339 -35.657 1.00 95.75 90 GLU A O 1
ATOM 779 N N . LYS A 1 91 ? 28.209 6.646 -35.350 1.00 95.88 91 LYS A N 1
ATOM 780 C CA . LYS A 1 91 ? 27.997 7.296 -36.654 1.00 95.88 91 LYS A CA 1
ATOM 781 C C . LYS A 1 91 ? 28.821 8.572 -36.810 1.00 95.88 91 LYS A C 1
ATOM 783 O O . LYS A 1 91 ? 29.364 8.789 -37.890 1.00 95.88 91 LYS A O 1
ATOM 788 N N . ILE A 1 92 ? 28.880 9.422 -35.783 1.00 96.69 92 ILE A N 1
ATOM 789 C CA . ILE A 1 92 ? 29.644 10.678 -35.821 1.00 96.69 92 ILE A CA 1
ATOM 790 C C . ILE A 1 92 ? 31.139 10.388 -35.960 1.00 96.69 92 ILE A C 1
ATOM 792 O O . ILE A 1 92 ? 31.765 10.950 -36.854 1.00 96.69 92 ILE A O 1
ATOM 796 N N . GLU A 1 93 ? 31.685 9.477 -35.153 1.00 96.19 93 GLU A N 1
ATOM 797 C CA . GLU A 1 93 ? 33.106 9.101 -35.196 1.00 96.19 93 GLU A CA 1
ATOM 798 C C . GLU A 1 93 ? 33.517 8.617 -36.594 1.00 96.19 93 GLU A C 1
ATOM 800 O O . GLU A 1 93 ? 34.482 9.114 -37.176 1.00 96.19 93 GLU A O 1
ATOM 805 N N . ILE A 1 94 ? 32.726 7.727 -37.197 1.00 94.94 94 ILE A N 1
ATOM 806 C CA . ILE A 1 94 ? 33.013 7.205 -38.540 1.00 94.94 94 ILE A CA 1
ATOM 807 C C . ILE A 1 94 ? 32.872 8.298 -39.609 1.00 94.94 94 ILE A C 1
ATOM 809 O O . ILE A 1 94 ? 33.663 8.354 -40.550 1.00 94.94 94 ILE A O 1
ATOM 813 N N . LEU A 1 95 ? 31.890 9.199 -39.489 1.00 95.31 95 LEU A N 1
ATOM 814 C CA . LEU A 1 95 ? 31.758 10.333 -40.410 1.00 95.31 95 LEU A CA 1
ATOM 815 C C . LEU A 1 95 ? 32.954 11.294 -40.312 1.00 95.31 95 LEU A C 1
ATOM 817 O O . LEU A 1 95 ? 33.407 11.803 -41.340 1.00 95.31 95 LEU A O 1
ATOM 821 N N . GLU A 1 96 ? 33.495 11.525 -39.115 1.00 96.12 96 GLU A N 1
ATOM 822 C CA . GLU A 1 96 ? 34.717 12.314 -38.930 1.00 96.12 96 GLU A CA 1
ATOM 823 C C . GLU A 1 96 ? 35.930 11.661 -39.604 1.00 96.12 96 GLU A C 1
ATOM 825 O O . GLU A 1 96 ? 36.723 12.360 -40.245 1.00 96.12 96 GLU A O 1
ATOM 830 N N . GLU A 1 97 ? 36.069 10.336 -39.510 1.00 94.94 97 GLU A N 1
ATOM 831 C CA . GLU A 1 97 ? 37.108 9.581 -40.220 1.00 94.94 97 GLU A CA 1
ATOM 832 C C . GLU A 1 97 ? 36.949 9.675 -41.740 1.00 94.94 97 GLU A C 1
ATOM 834 O O . GLU A 1 97 ? 37.910 10.009 -42.433 1.00 94.94 97 GLU A O 1
ATOM 839 N N . ILE A 1 98 ? 35.729 9.512 -42.259 1.00 93.62 98 ILE A N 1
ATOM 840 C CA . ILE A 1 98 ? 35.427 9.685 -43.688 1.00 93.62 98 ILE A CA 1
ATOM 841 C C . ILE A 1 98 ? 35.860 11.074 -44.173 1.00 93.62 98 ILE A C 1
ATOM 843 O O . ILE A 1 98 ? 36.482 11.207 -45.231 1.00 93.62 98 ILE A O 1
ATOM 847 N N . ILE A 1 99 ? 35.561 12.127 -43.405 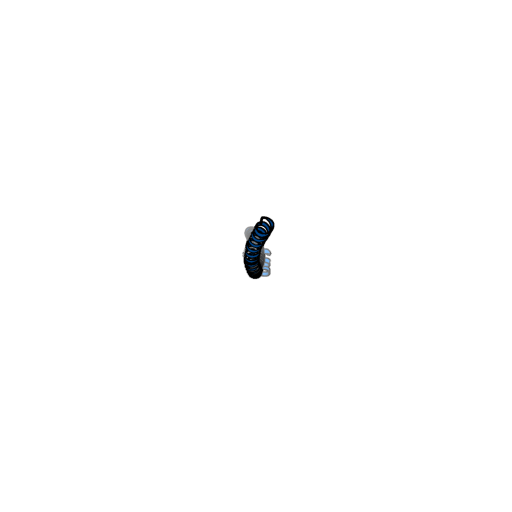1.00 92.88 99 ILE A N 1
ATOM 848 C CA . ILE A 1 99 ? 35.972 13.497 -43.743 1.00 92.88 99 ILE A CA 1
ATOM 849 C C . ILE A 1 99 ? 37.502 13.613 -43.781 1.00 92.88 99 ILE A C 1
ATOM 851 O O . ILE A 1 99 ? 38.036 14.262 -44.686 1.00 92.88 99 ILE A O 1
ATOM 855 N N . LYS A 1 100 ? 38.219 13.009 -42.823 1.00 93.31 100 LYS A N 1
ATOM 856 C CA . LYS A 1 100 ? 39.693 13.000 -42.806 1.00 93.31 100 LYS A CA 1
ATOM 857 C C . LYS A 1 100 ? 40.259 12.266 -44.022 1.00 93.31 100 LYS A C 1
ATOM 859 O O . LYS A 1 100 ? 41.148 12.807 -44.680 1.00 93.31 100 LYS A O 1
ATOM 864 N N . ASP A 1 101 ? 39.712 11.106 -44.369 1.00 91.06 101 ASP A N 1
ATOM 865 C CA . ASP A 1 101 ? 40.145 10.325 -45.529 1.00 91.06 101 ASP A CA 1
ATOM 866 C C . ASP A 1 101 ? 39.952 11.095 -46.833 1.00 91.06 101 ASP A C 1
ATOM 868 O O . ASP A 1 101 ? 40.882 11.210 -47.631 1.00 91.06 101 ASP A O 1
ATOM 872 N N . PHE A 1 102 ? 38.782 11.710 -47.032 1.00 89.00 102 PHE A N 1
ATOM 873 C CA . PHE A 1 102 ? 38.529 12.536 -48.213 1.00 89.00 102 PHE A CA 1
ATOM 874 C C . PHE A 1 102 ? 39.460 13.753 -48.295 1.00 89.00 102 PHE A C 1
ATOM 876 O O . PHE A 1 102 ? 39.930 14.100 -49.387 1.00 89.00 102 PHE A O 1
ATOM 883 N N . LYS A 1 103 ? 39.765 14.397 -47.158 1.00 89.31 103 LYS A N 1
ATOM 884 C CA . LYS A 1 103 ? 40.734 15.506 -47.098 1.00 89.31 103 LYS A CA 1
ATOM 885 C C . LYS A 1 103 ? 42.135 15.056 -47.516 1.00 89.31 103 LYS A C 1
ATOM 887 O O . LYS A 1 103 ? 42.784 15.775 -48.273 1.00 89.31 103 LYS A O 1
ATOM 892 N N . ASN A 1 104 ? 42.554 13.867 -47.090 1.00 88.44 104 ASN A N 1
ATOM 893 C CA . ASN A 1 104 ? 43.887 13.315 -47.346 1.00 88.44 104 ASN A CA 1
ATOM 894 C C . ASN A 1 104 ? 43.989 12.492 -48.649 1.00 88.44 104 ASN A C 1
ATOM 896 O O . ASN A 1 104 ? 45.062 11.989 -48.985 1.00 88.44 104 ASN A O 1
ATOM 900 N N . GLN A 1 105 ? 42.892 12.349 -49.397 1.00 87.75 105 GLN A N 1
ATOM 901 C CA . GLN A 1 105 ? 42.827 11.530 -50.607 1.00 87.75 105 GLN A CA 1
ATOM 902 C C . GLN A 1 105 ? 43.688 12.090 -51.751 1.00 87.75 105 GLN A C 1
ATOM 904 O O . GLN A 1 105 ? 43.620 13.278 -52.085 1.00 87.75 105 GLN A O 1
ATOM 909 N N . LYS A 1 106 ? 44.454 11.214 -52.416 1.00 89.19 106 LYS A N 1
ATOM 910 C CA . LYS A 1 106 ? 45.303 11.581 -53.559 1.00 89.19 106 LYS A CA 1
ATOM 911 C C . LYS A 1 106 ? 44.459 11.970 -54.781 1.00 89.19 106 LYS A C 1
ATOM 913 O O . LYS A 1 106 ? 43.382 11.428 -55.018 1.00 89.19 106 LYS A O 1
ATOM 918 N N . LEU A 1 107 ? 44.994 12.864 -55.618 1.00 80.94 107 LEU A N 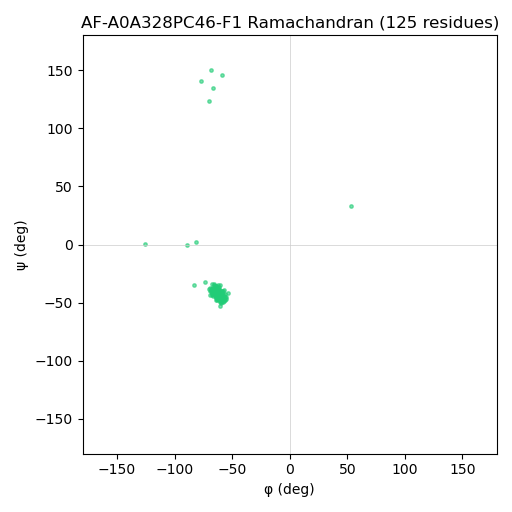1
ATOM 919 C CA . LEU A 1 107 ? 44.360 13.330 -56.864 1.00 80.94 107 LEU A CA 1
ATOM 920 C C . LEU A 1 107 ? 43.945 12.183 -57.805 1.00 80.94 107 LEU A C 1
ATOM 922 O O . LEU A 1 107 ? 42.849 12.217 -58.354 1.00 80.94 107 LEU A O 1
ATOM 926 N N . ILE A 1 108 ? 44.784 11.153 -57.956 1.00 81.06 108 ILE A N 1
ATOM 927 C CA . ILE A 1 108 ? 44.501 9.990 -58.818 1.00 81.06 108 ILE A CA 1
ATOM 928 C C . ILE A 1 108 ? 43.305 9.184 -58.289 1.00 81.06 108 ILE A C 1
ATOM 930 O O . ILE A 1 108 ? 42.438 8.788 -59.066 1.00 81.06 108 ILE A O 1
ATOM 934 N N . ASP A 1 109 ? 43.207 8.993 -56.971 1.00 83.88 109 ASP A N 1
ATOM 935 C CA . ASP A 1 109 ? 42.083 8.287 -56.343 1.00 83.88 109 ASP A CA 1
ATOM 936 C C . ASP A 1 109 ? 40.765 9.065 -56.515 1.00 83.88 109 ASP A C 1
ATOM 938 O O . ASP A 1 109 ? 39.710 8.469 -56.739 1.00 83.88 109 ASP A O 1
ATOM 942 N N . ARG A 1 110 ? 40.827 10.407 -56.503 1.00 78.62 110 ARG A N 1
ATOM 943 C CA . ARG A 1 110 ? 39.674 11.272 -56.808 1.00 78.62 110 ARG A CA 1
ATOM 944 C C . ARG A 1 110 ? 39.235 11.156 -58.269 1.00 78.62 110 ARG A C 1
ATOM 946 O O . ARG A 1 110 ? 38.043 11.037 -58.536 1.00 78.62 110 ARG A O 1
ATOM 953 N N . ILE A 1 111 ? 40.182 11.160 -59.210 1.00 83.56 111 ILE A N 1
ATOM 954 C CA . ILE A 1 111 ? 39.900 11.045 -60.654 1.00 83.56 111 ILE A CA 1
ATOM 955 C C . ILE A 1 111 ? 39.315 9.666 -60.992 1.00 83.56 111 ILE A C 1
ATOM 957 O O . ILE A 1 111 ? 38.395 9.563 -61.801 1.00 83.56 111 ILE A O 1
ATOM 961 N N . THR A 1 112 ? 39.796 8.611 -60.331 1.00 86.50 112 THR A N 1
ATOM 962 C CA . THR A 1 112 ? 39.307 7.231 -60.503 1.00 86.50 112 THR A CA 1
ATOM 963 C C . THR A 1 112 ? 38.035 6.919 -59.704 1.00 86.50 112 THR A C 1
ATOM 965 O O . THR A 1 112 ? 37.540 5.797 -59.774 1.00 86.50 112 THR A O 1
ATOM 968 N N . LYS A 1 113 ? 37.469 7.901 -58.981 1.00 83.25 113 LYS A N 1
ATOM 969 C CA . LYS A 1 113 ? 36.273 7.760 -58.126 1.00 83.25 113 LYS A CA 1
ATOM 970 C C . LYS A 1 113 ? 36.380 6.621 -57.102 1.00 83.25 113 LYS A C 1
ATOM 972 O O . LYS A 1 113 ? 35.376 5.995 -56.761 1.00 83.25 113 LYS A O 1
ATOM 977 N N . LYS A 1 114 ? 37.584 6.348 -56.598 1.00 87.06 114 LYS A N 1
ATOM 978 C CA . LYS A 1 114 ? 37.784 5.338 -55.558 1.00 87.06 114 LYS A CA 1
ATOM 979 C C . LYS A 1 114 ? 37.191 5.844 -54.238 1.00 87.06 114 LYS A C 1
ATOM 981 O O . LYS A 1 114 ? 37.564 6.916 -53.763 1.00 87.06 114 LYS A O 1
ATOM 986 N N . GLU A 1 115 ? 36.266 5.090 -53.651 1.00 86.81 115 GLU A N 1
ATOM 987 C CA . GLU A 1 115 ? 35.688 5.423 -52.343 1.00 86.81 115 GLU A CA 1
ATOM 988 C C . GLU A 1 115 ? 36.667 5.078 -51.204 1.00 86.81 115 GLU A C 1
ATOM 990 O O . GLU A 1 115 ? 37.325 4.035 -51.275 1.00 86.81 115 GLU A O 1
ATOM 995 N N . PRO A 1 116 ? 36.766 5.912 -50.148 1.00 88.25 116 PRO A N 1
ATOM 996 C CA . PRO A 1 116 ? 37.488 5.552 -48.932 1.00 88.25 116 PRO A CA 1
ATOM 997 C C . PRO A 1 116 ? 36.923 4.287 -48.279 1.00 88.25 116 PRO A C 1
ATOM 999 O O . PRO A 1 116 ? 35.710 4.067 -48.272 1.00 88.25 116 PRO A O 1
ATOM 1002 N N . GLU A 1 117 ? 37.790 3.480 -47.672 1.00 88.38 117 GLU A N 1
ATOM 1003 C CA . GLU A 1 117 ? 37.388 2.248 -46.979 1.00 88.38 117 GLU A CA 1
ATOM 1004 C C . GLU A 1 117 ? 36.426 2.533 -45.814 1.00 88.38 117 GLU A C 1
ATOM 1006 O O . GLU A 1 117 ? 35.462 1.794 -45.611 1.00 88.38 117 GLU A O 1
ATOM 1011 N N . THR A 1 118 ? 36.611 3.660 -45.122 1.00 89.75 118 THR A N 1
ATOM 1012 C CA . THR A 1 118 ? 35.718 4.153 -44.059 1.00 89.75 118 THR A CA 1
ATOM 1013 C C . THR A 1 118 ? 34.303 4.443 -44.568 1.00 89.75 118 THR A C 1
ATOM 1015 O O . THR A 1 118 ? 33.322 4.127 -43.893 1.00 89.75 118 THR A O 1
ATOM 1018 N N . LEU A 1 119 ? 34.159 4.951 -45.800 1.00 91.06 119 LEU A N 1
ATOM 1019 C CA . LEU A 1 119 ? 32.854 5.177 -46.430 1.00 91.06 119 LEU A CA 1
ATOM 1020 C C . LEU A 1 119 ? 32.162 3.855 -46.786 1.00 91.06 119 LEU A C 1
ATOM 1022 O O . LEU A 1 119 ? 30.945 3.725 -46.625 1.00 91.06 119 LEU A O 1
ATOM 1026 N N . ILE A 1 120 ? 32.928 2.866 -47.249 1.00 91.62 120 ILE A N 1
ATOM 1027 C CA . ILE A 1 120 ? 32.416 1.518 -47.528 1.00 91.62 120 ILE A CA 1
ATOM 1028 C C . ILE A 1 120 ? 31.940 0.863 -46.224 1.00 91.62 120 ILE A C 1
ATOM 1030 O O . ILE A 1 120 ? 30.833 0.319 -46.178 1.00 91.62 120 ILE A O 1
ATOM 1034 N N . TYR A 1 121 ? 32.734 0.965 -45.152 1.00 91.12 121 TYR A N 1
ATOM 1035 C CA . TYR A 1 121 ? 32.372 0.463 -43.827 1.00 91.12 121 TYR A CA 1
ATOM 1036 C C . TYR A 1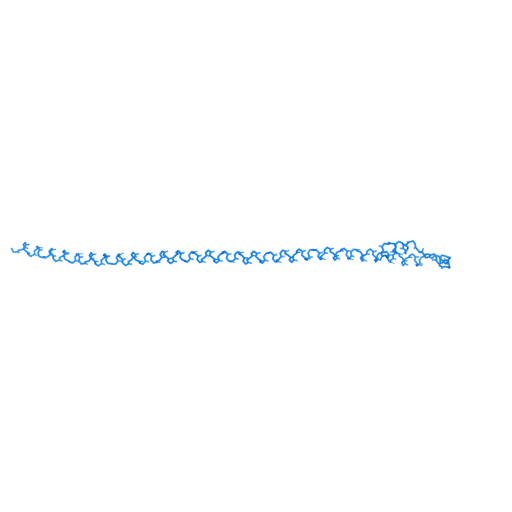 121 ? 31.091 1.119 -43.295 1.00 91.12 121 TYR A C 1
ATOM 1038 O O . TYR A 1 121 ? 30.160 0.413 -42.908 1.00 91.12 121 TYR A O 1
ATOM 1046 N N . TYR A 1 122 ? 30.988 2.450 -43.366 1.00 92.75 122 TYR A N 1
ATOM 1047 C CA . TYR A 1 122 ? 29.798 3.193 -42.943 1.00 92.75 122 TYR A CA 1
ATOM 1048 C C . TYR A 1 122 ? 28.525 2.715 -43.645 1.00 92.75 122 TYR A C 1
ATOM 1050 O O . TYR A 1 122 ? 27.513 2.449 -42.993 1.00 92.75 122 TYR A O 1
ATOM 1058 N N . LYS A 1 123 ? 28.578 2.554 -44.975 1.00 93.06 123 LYS A N 1
ATOM 1059 C CA . LYS A 1 123 ? 27.440 2.046 -45.753 1.00 93.06 123 LYS A CA 1
ATOM 1060 C C . LYS A 1 123 ? 27.051 0.632 -45.323 1.00 93.06 123 LYS A C 1
ATOM 1062 O O . LYS A 1 123 ? 25.871 0.345 -45.267 1.00 93.06 123 LYS A O 1
ATOM 1067 N N . LYS A 1 124 ? 28.010 -0.238 -45.000 1.00 92.88 124 LYS A N 1
ATOM 1068 C CA . LYS A 1 124 ? 27.724 -1.612 -44.557 1.00 92.88 124 LYS A CA 1
ATOM 1069 C C . LYS A 1 124 ? 27.165 -1.682 -43.129 1.00 92.88 124 LYS A C 1
ATOM 1071 O O . LYS A 1 124 ? 26.410 -2.597 -42.817 1.00 92.88 124 LYS A O 1
ATOM 1076 N N . ARG A 1 125 ? 27.578 -0.766 -42.249 1.00 90.62 125 ARG A N 1
ATOM 1077 C CA . ARG A 1 125 ? 27.213 -0.757 -40.823 1.00 90.62 125 ARG A CA 1
ATOM 1078 C C . ARG A 1 125 ? 25.855 -0.104 -40.556 1.00 90.62 125 ARG A C 1
ATOM 1080 O O . ARG A 1 125 ? 25.158 -0.549 -39.649 1.00 90.62 125 ARG A O 1
ATOM 1087 N N . PHE A 1 126 ? 25.490 0.934 -41.314 1.00 89.12 126 PHE A N 1
ATOM 1088 C CA . PHE A 1 126 ? 24.329 1.784 -41.007 1.00 89.12 126 PHE A CA 1
ATOM 1089 C C . PHE A 1 126 ? 23.303 1.939 -42.136 1.00 89.12 126 PHE A C 1
ATOM 1091 O O . PHE A 1 126 ? 22.338 2.687 -41.952 1.00 89.12 126 PHE A O 1
ATOM 1098 N N . LYS A 1 127 ? 23.512 1.302 -43.291 1.00 78.56 127 LYS A N 1
ATOM 1099 C CA . LYS A 1 127 ? 22.625 1.372 -44.457 1.00 78.56 127 LYS A CA 1
ATOM 1100 C C . LYS A 1 127 ? 22.145 -0.021 -44.840 1.00 78.56 127 LYS A C 1
ATOM 1102 O O . LYS A 1 127 ? 20.990 -0.096 -45.305 1.00 78.56 127 LYS A O 1
#

Organism: NCBI:txid680118

Mean predicted aligned error: 8.72 Å

Sequence (127 aa):
MEEKEKIEKLKNEIREKDKKIEELQMKLSEYKGRIDELREEKKRLNKRLNEFEVLRLDLKLKNIQSLEDENNRLKHRAEITKKLLDEAREKIEILEEIIKDFKNQKLIDRITKKEPETLIYYKKRFK